Protein AF-A0A838DQP1-F1 (afdb_monomer_lite)

pLDDT: mean 81.17, std 19.25, range [39.88, 98.25]

Foldseek 3Di:
DDDDDPPDDPPPPCVVVPDPPPDPDDDDLVRLQAVLQVLLVVLLVLLLVLLVCLLVLVQVVNVVSLLVLLVSLVVNCVSLPVDDDPDDSPPPVPDDDGPSQSVVSLVSSVVSLVSSVVCQVSSVVSVHDHPVVCSVVSVVSSVVSVVVSVVVVVVVVPPPD

Sequence (161 aa):
VLLFDRGGIPQDTRQEQLDPPGTPAPLTEQERAEQASQLSTFFWVMSNIAVKSVLHHQAWAAVSHLEGLRSLVEDMRRLVGLSTIQ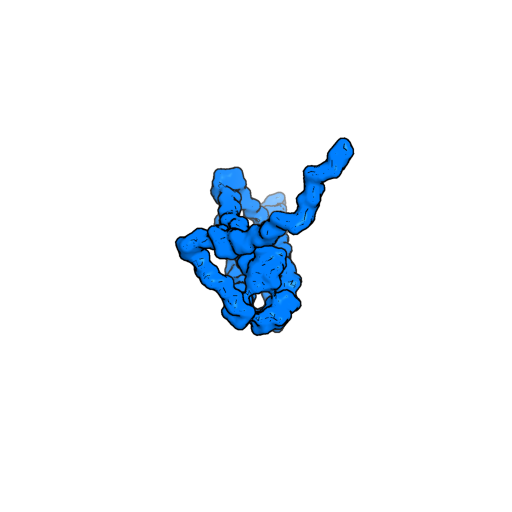EGQEEWRTTVLPPVQRAEQMAMLREIAHEMEQLTPAIETIGGHVPSAAIPYIYDFFHLADTLIQHEENKEQGGFL

Radius of gyration: 22.98 Å; chains: 1; bounding box: 39×28×96 Å

Structure (mmCIF, N/CA/C/O backbone):
data_AF-A0A838DQP1-F1
#
_entry.id   AF-A0A838DQP1-F1
#
loop_
_atom_site.group_PDB
_atom_site.id
_atom_site.type_symbol
_atom_site.label_atom_id
_atom_site.label_alt_id
_atom_site.label_comp_id
_atom_site.label_asym_id
_atom_site.label_entity_id
_atom_site.label_seq_id
_atom_site.pdbx_PDB_ins_code
_atom_site.Cartn_x
_atom_site.Cartn_y
_atom_site.Cartn_z
_atom_site.occupancy
_atom_site.B_iso_or_equiv
_atom_site.auth_seq_id
_atom_site.auth_comp_id
_atom_site.auth_asym_id
_atom_site.auth_atom_id
_atom_site.pdbx_PDB_model_num
ATOM 1 N N . VAL A 1 1 ? 23.480 -8.090 62.883 1.00 39.88 1 VAL A N 1
ATOM 2 C CA . VAL A 1 1 ? 22.219 -8.861 62.769 1.00 39.88 1 VAL A CA 1
ATOM 3 C C . VAL A 1 1 ? 21.211 -7.967 62.062 1.00 39.88 1 VAL A C 1
ATOM 5 O O . VAL A 1 1 ? 21.150 -6.794 62.401 1.00 39.88 1 VAL A O 1
ATOM 8 N N . LEU A 1 2 ? 20.584 -8.492 61.003 1.00 46.06 2 LEU A N 1
ATOM 9 C CA . LEU A 1 2 ? 19.723 -7.814 60.017 1.00 46.06 2 LEU A CA 1
ATOM 10 C C . LEU A 1 2 ? 18.599 -6.968 60.632 1.00 46.06 2 LEU A C 1
ATOM 12 O O . LEU A 1 2 ? 17.978 -7.427 61.580 1.00 46.06 2 LEU A O 1
ATOM 16 N N . LEU A 1 3 ? 18.295 -5.812 60.025 1.00 45.84 3 LEU A N 1
ATOM 17 C CA . LEU A 1 3 ? 17.043 -5.060 60.209 1.00 45.84 3 LEU A CA 1
ATOM 18 C C . LEU A 1 3 ? 16.886 -4.018 59.084 1.00 45.84 3 LEU A C 1
ATOM 20 O O . LEU A 1 3 ? 17.048 -2.823 59.292 1.00 45.84 3 LEU A O 1
ATOM 24 N N . PHE A 1 4 ? 16.590 -4.472 57.867 1.00 52.56 4 PHE A N 1
ATOM 25 C CA . PHE A 1 4 ? 15.862 -3.631 56.915 1.00 52.56 4 PHE A CA 1
ATOM 26 C C . PHE A 1 4 ? 14.691 -4.444 56.384 1.00 52.56 4 PHE A C 1
ATOM 28 O O . PHE A 1 4 ? 14.832 -5.328 55.540 1.00 52.56 4 PHE A O 1
ATOM 35 N N . ASP A 1 5 ? 13.553 -4.165 57.005 1.00 47.50 5 ASP A N 1
ATOM 36 C CA . ASP A 1 5 ? 12.225 -4.635 56.664 1.00 47.50 5 ASP A CA 1
ATOM 37 C C . ASP A 1 5 ? 11.831 -4.066 55.288 1.00 47.50 5 ASP A C 1
ATOM 39 O O . ASP A 1 5 ? 11.848 -2.853 55.076 1.00 47.50 5 ASP A O 1
ATOM 43 N N . ARG A 1 6 ? 11.517 -4.939 54.324 1.00 54.53 6 ARG A N 1
ATOM 44 C CA . ARG A 1 6 ? 11.021 -4.571 52.982 1.00 54.53 6 ARG A CA 1
ATOM 45 C C . ARG A 1 6 ? 9.492 -4.395 52.989 1.00 54.53 6 ARG A C 1
ATOM 47 O O . ARG A 1 6 ? 8.819 -4.781 52.040 1.00 54.53 6 ARG A O 1
ATOM 54 N N . GLY A 1 7 ? 8.943 -3.841 54.067 1.00 45.03 7 GLY A N 1
ATOM 55 C CA . GLY A 1 7 ? 7.506 -3.806 54.351 1.00 45.03 7 GLY A CA 1
ATOM 56 C C . GLY A 1 7 ? 6.778 -2.497 54.035 1.00 45.03 7 GLY A C 1
ATOM 57 O O . GLY A 1 7 ? 5.714 -2.267 54.601 1.00 45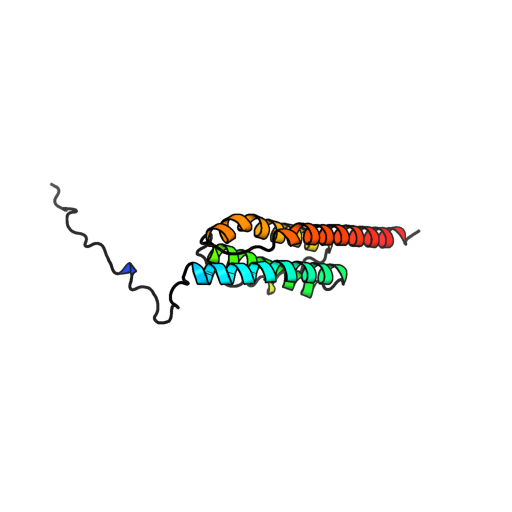.03 7 GLY A O 1
ATOM 58 N N . GLY A 1 8 ? 7.311 -1.608 53.189 1.00 48.56 8 GLY A N 1
ATOM 59 C CA . GLY A 1 8 ? 6.658 -0.305 53.007 1.00 48.56 8 GLY A CA 1
ATOM 60 C C . GLY A 1 8 ? 7.219 0.612 51.931 1.00 48.56 8 GLY A C 1
ATOM 61 O O . GLY A 1 8 ? 7.321 1.806 52.181 1.00 48.56 8 GLY A O 1
ATOM 62 N N . ILE A 1 9 ? 7.580 0.099 50.751 1.00 51.41 9 ILE A N 1
ATOM 63 C CA . ILE A 1 9 ? 7.717 0.984 49.584 1.00 51.41 9 ILE A CA 1
ATOM 64 C C . ILE A 1 9 ? 6.287 1.288 49.116 1.00 51.41 9 ILE A C 1
ATOM 66 O O . ILE A 1 9 ? 5.608 0.355 48.677 1.00 51.41 9 ILE A O 1
ATOM 70 N N . PRO A 1 10 ? 5.787 2.535 49.231 1.00 49.16 10 PRO A N 1
ATOM 71 C CA . PRO A 1 10 ? 4.536 2.908 48.588 1.00 49.16 10 PRO A CA 1
ATOM 72 C C . PRO A 1 10 ? 4.721 2.651 47.096 1.00 49.16 10 PRO A C 1
ATOM 74 O O . PRO A 1 10 ? 5.724 3.092 46.531 1.00 49.16 10 PRO A O 1
ATOM 77 N N . GLN A 1 11 ? 3.809 1.907 46.469 1.00 50.34 11 GLN A N 1
ATOM 78 C CA . GLN A 1 11 ? 3.802 1.825 45.013 1.00 50.34 11 GLN A CA 1
ATOM 79 C C . GLN A 1 11 ? 3.733 3.257 44.488 1.00 50.34 11 GLN A C 1
ATOM 81 O O . GLN A 1 11 ? 2.812 4.000 44.826 1.00 50.34 11 GLN A O 1
ATOM 86 N N . ASP A 1 12 ? 4.771 3.663 43.764 1.00 47.53 12 ASP A N 1
ATOM 87 C CA . ASP A 1 12 ? 4.868 4.997 43.205 1.00 47.53 12 ASP A CA 1
ATOM 88 C C . ASP A 1 12 ? 3.812 5.113 42.101 1.00 47.53 12 ASP A C 1
ATOM 90 O O . ASP A 1 12 ? 4.020 4.692 40.968 1.00 47.53 12 ASP A O 1
ATOM 94 N N . THR A 1 13 ? 2.634 5.630 42.447 1.00 50.62 13 THR A N 1
ATOM 95 C CA . THR A 1 13 ? 1.537 5.885 41.503 1.00 50.62 13 THR A CA 1
ATOM 96 C C . THR A 1 13 ? 1.816 7.094 40.604 1.00 50.62 13 THR A C 1
ATOM 98 O O . THR A 1 13 ? 0.965 7.477 39.810 1.00 50.62 13 THR A O 1
ATOM 101 N N . ARG A 1 14 ? 3.005 7.715 40.680 1.00 49.12 14 ARG A N 1
ATOM 102 C CA . ARG A 1 14 ? 3.376 8.887 39.864 1.00 49.12 14 ARG A CA 1
ATOM 103 C C . ARG A 1 14 ? 3.655 8.571 38.397 1.00 49.12 14 ARG A C 1
ATOM 105 O O . ARG A 1 14 ? 4.028 9.470 37.649 1.00 49.12 14 ARG A O 1
ATOM 112 N N . GLN A 1 15 ? 3.459 7.332 37.957 1.00 46.69 15 GLN A N 1
ATOM 113 C CA . GLN A 1 15 ? 3.548 6.994 36.539 1.00 46.69 15 GLN A CA 1
ATOM 114 C C . GLN A 1 15 ? 2.432 7.663 35.712 1.00 46.69 15 GLN A C 1
ATOM 116 O O . GLN A 1 15 ? 2.618 7.880 34.522 1.00 46.69 15 GLN A O 1
ATOM 121 N N . GLU A 1 16 ? 1.342 8.106 36.351 1.00 44.50 16 GLU A N 1
ATOM 122 C CA . GLU A 1 16 ? 0.306 8.955 35.734 1.00 44.50 16 GLU A CA 1
ATOM 123 C C . GLU A 1 16 ? 0.731 10.432 35.579 1.00 44.50 16 GLU A C 1
ATOM 125 O O . GLU A 1 16 ? 0.005 11.233 34.999 1.00 44.50 16 GLU A O 1
ATOM 130 N N . GLN A 1 17 ? 1.898 10.827 36.104 1.00 46.28 17 GLN A N 1
ATOM 131 C CA . GLN A 1 17 ? 2.320 12.229 36.209 1.00 46.28 17 GLN A CA 1
ATOM 132 C C . GLN A 1 17 ? 3.422 12.628 35.208 1.00 46.28 17 GLN A C 1
ATOM 134 O O . GLN A 1 17 ? 3.971 13.726 35.310 1.00 46.28 17 GLN A O 1
ATOM 139 N N . LEU A 1 18 ? 3.764 11.743 34.263 1.00 53.22 18 LEU A N 1
ATOM 140 C CA . LEU A 1 18 ? 4.813 11.968 33.259 1.00 53.22 18 LEU A CA 1
ATOM 141 C C . LEU A 1 18 ? 4.292 12.385 31.880 1.00 53.22 18 LEU A C 1
ATOM 143 O O . LEU A 1 18 ? 5.114 12.688 31.016 1.00 53.22 18 LEU A O 1
ATOM 147 N N . ASP A 1 19 ? 2.977 12.459 31.668 1.00 46.69 19 ASP A N 1
ATOM 148 C CA . ASP A 1 19 ? 2.458 12.993 30.412 1.00 46.69 19 ASP A CA 1
ATOM 149 C C . ASP A 1 19 ? 2.578 14.526 30.414 1.00 46.69 19 ASP A C 1
ATOM 151 O O . ASP A 1 19 ? 1.974 15.195 31.263 1.00 46.69 19 ASP A O 1
ATOM 155 N N . PRO A 1 20 ? 3.375 15.125 29.506 1.00 53.25 20 PRO A N 1
ATOM 156 C CA . PRO A 1 20 ? 3.458 16.571 29.405 1.00 53.25 20 PRO A CA 1
ATOM 157 C C . PRO A 1 20 ? 2.065 17.158 29.111 1.00 53.25 20 PRO A C 1
ATOM 159 O O . PRO A 1 20 ? 1.285 16.573 28.355 1.00 53.25 20 PRO A O 1
ATOM 162 N N . PRO A 1 21 ? 1.723 18.329 29.677 1.00 41.62 21 PRO A N 1
ATOM 163 C CA . PRO A 1 21 ? 0.452 18.982 29.392 1.00 41.62 21 PRO A CA 1
ATOM 164 C C . PRO A 1 21 ? 0.362 19.282 27.891 1.00 41.62 21 PRO A C 1
ATOM 166 O O . PRO A 1 21 ? 1.112 20.107 27.371 1.00 41.62 21 PRO A O 1
ATOM 169 N N . GLY A 1 22 ? -0.544 18.588 27.199 1.00 58.53 22 GLY A N 1
ATOM 170 C CA . GLY A 1 22 ? -0.706 18.674 25.747 1.00 58.53 22 GLY A CA 1
ATOM 171 C C . GLY A 1 22 ? -0.605 17.343 25.003 1.00 58.53 22 GLY A C 1
ATOM 172 O O . GLY A 1 22 ? -0.856 17.343 23.800 1.00 58.53 22 GLY A O 1
ATOM 173 N N . THR A 1 23 ? -0.293 16.223 25.672 1.00 60.16 23 THR A N 1
ATOM 174 C CA . THR A 1 23 ? -0.432 14.898 25.049 1.00 60.16 23 THR A CA 1
ATOM 175 C C . THR A 1 23 ? -1.912 14.671 24.712 1.00 60.16 23 THR A C 1
ATOM 177 O O . THR A 1 23 ? -2.745 14.682 25.624 1.00 60.16 23 THR A O 1
ATOM 180 N N . PRO A 1 24 ? -2.284 14.531 23.424 1.00 67.25 24 PRO A N 1
ATOM 181 C CA . PRO A 1 24 ? -3.660 14.234 23.055 1.00 67.25 24 PRO A CA 1
ATOM 182 C C . PRO A 1 24 ? -4.089 12.916 23.703 1.00 67.25 24 PRO A C 1
ATOM 184 O O . PRO A 1 24 ? -3.278 12.002 23.861 1.00 67.25 24 PRO A O 1
ATOM 187 N N . ALA A 1 25 ? -5.363 12.830 24.091 1.00 72.06 25 ALA A N 1
ATOM 188 C CA . ALA A 1 25 ? -5.906 11.598 24.644 1.00 72.06 25 ALA A CA 1
ATOM 189 C C . ALA A 1 25 ? -5.648 10.433 23.665 1.00 72.06 25 ALA A C 1
ATOM 191 O O . ALA A 1 25 ? -5.774 10.634 22.451 1.00 72.06 25 ALA A O 1
ATOM 192 N N . PRO A 1 26 ? -5.285 9.235 24.160 1.00 80.31 26 PRO A N 1
ATOM 193 C CA . PRO A 1 26 ? -5.137 8.065 23.306 1.00 80.31 26 PRO A CA 1
ATOM 194 C C . PRO A 1 26 ? -6.408 7.840 22.483 1.00 80.31 26 PRO A C 1
ATOM 196 O O . PRO A 1 26 ? -7.513 7.932 23.020 1.00 80.31 26 PRO A O 1
ATOM 199 N N . LEU A 1 27 ? -6.244 7.537 21.193 1.00 85.12 27 LEU A N 1
ATOM 200 C CA . LEU A 1 27 ? -7.369 7.233 20.309 1.00 85.12 27 LEU A CA 1
ATOM 201 C C . LEU A 1 27 ? -8.166 6.044 20.848 1.00 85.12 27 LEU A C 1
ATOM 203 O O . LEU A 1 27 ? -7.598 5.044 21.302 1.00 85.12 27 LEU A O 1
ATOM 207 N N . THR A 1 28 ? -9.485 6.135 20.738 1.00 91.81 28 THR A N 1
ATOM 208 C CA . THR A 1 28 ? -10.372 4.999 20.979 1.00 91.81 28 THR A CA 1
ATOM 209 C C . THR A 1 28 ? -10.135 3.904 19.939 1.00 91.81 28 THR A C 1
ATOM 211 O O . THR A 1 28 ? -9.613 4.145 18.849 1.00 91.81 28 THR A O 1
ATOM 214 N N . GLU A 1 29 ? -10.535 2.671 20.250 1.00 91.12 29 GLU A N 1
ATOM 215 C CA . GLU A 1 29 ? -10.399 1.556 19.307 1.00 91.12 29 GLU A CA 1
ATOM 216 C C . GLU A 1 29 ? -11.118 1.826 17.979 1.00 91.12 29 GLU A C 1
ATOM 218 O O . GLU A 1 29 ? -10.543 1.583 16.922 1.00 91.12 29 GLU A O 1
ATOM 223 N N . GLN A 1 30 ? -12.309 2.429 18.036 1.00 93.44 30 GLN A N 1
ATOM 224 C CA . GLN A 1 30 ? -13.073 2.814 16.852 1.00 93.44 30 GLN A CA 1
ATOM 225 C C . GLN A 1 30 ? -12.336 3.857 15.997 1.00 93.44 30 GLN A C 1
ATOM 227 O O . GLN A 1 30 ? -12.240 3.691 14.784 1.00 93.44 30 GLN A O 1
ATOM 232 N N . GLU A 1 31 ? -11.775 4.906 16.604 1.00 94.50 31 GLU A N 1
ATOM 233 C CA . GLU A 1 31 ? -11.013 5.920 15.860 1.00 94.50 31 GLU A CA 1
ATOM 234 C C . GLU A 1 31 ? -9.765 5.315 15.207 1.00 94.50 31 GLU A C 1
ATOM 236 O O . GLU A 1 31 ? -9.453 5.624 14.056 1.00 94.50 31 GLU A O 1
ATOM 241 N N . ARG A 1 32 ? -9.079 4.393 15.902 1.00 94.94 32 ARG A N 1
ATOM 242 C CA . ARG A 1 32 ? -7.948 3.657 15.317 1.00 94.94 32 ARG A CA 1
ATOM 243 C C . ARG A 1 32 ? -8.387 2.798 14.136 1.00 94.94 32 ARG A C 1
ATOM 245 O O . ARG A 1 32 ? -7.679 2.766 13.135 1.00 94.94 32 ARG A O 1
ATOM 252 N N . ALA A 1 33 ? -9.536 2.134 14.228 1.00 95.69 33 ALA A N 1
ATOM 253 C CA . ALA A 1 33 ? -10.094 1.308 13.160 1.00 95.69 33 ALA A CA 1
ATOM 254 C C . ALA A 1 33 ? -10.446 2.128 11.909 1.00 95.69 33 ALA A C 1
ATOM 256 O O . ALA A 1 33 ? -10.091 1.762 10.783 1.00 95.69 33 ALA A O 1
ATOM 257 N N . GLU A 1 34 ? -11.112 3.269 12.098 1.00 97.50 34 GLU A N 1
ATOM 258 C CA . GLU A 1 34 ? -11.468 4.195 11.022 1.00 97.50 34 GLU A CA 1
ATOM 259 C C . GLU A 1 34 ? -10.212 4.760 10.349 1.00 97.50 34 GLU A C 1
ATOM 261 O O . GLU A 1 34 ? -10.091 4.726 9.120 1.00 97.50 34 GLU A O 1
ATOM 266 N N . GLN A 1 35 ? -9.233 5.197 11.145 1.00 96.69 35 GLN A N 1
ATOM 267 C CA . GLN A 1 35 ? -7.963 5.694 10.629 1.00 96.69 35 GLN A CA 1
ATOM 268 C C . GLN A 1 35 ? -7.172 4.596 9.905 1.00 96.69 35 GLN A C 1
ATOM 270 O O . GLN A 1 35 ? -6.655 4.837 8.813 1.00 96.69 35 GLN A O 1
ATOM 275 N N . ALA A 1 36 ? -7.127 3.378 10.449 1.00 96.94 36 ALA A N 1
ATOM 276 C CA . ALA A 1 36 ? -6.473 2.241 9.809 1.00 96.94 36 ALA A CA 1
ATOM 277 C C . ALA A 1 36 ? -7.106 1.922 8.444 1.00 96.94 36 ALA A C 1
ATOM 279 O O . ALA A 1 36 ? -6.400 1.664 7.469 1.00 96.94 36 ALA A O 1
ATOM 280 N N . SER A 1 37 ? -8.432 2.029 8.337 1.00 98.06 37 SER A N 1
ATOM 281 C CA . SER A 1 37 ? -9.158 1.811 7.080 1.00 98.06 37 SER A CA 1
ATOM 282 C C . SER A 1 37 ? -8.797 2.848 6.011 1.00 98.06 37 SER A C 1
ATOM 284 O O . SER A 1 37 ? -8.553 2.516 4.844 1.00 98.06 37 SER A O 1
ATOM 286 N N . GLN A 1 38 ? -8.727 4.120 6.412 1.00 97.50 38 GLN A N 1
ATOM 287 C CA . GLN A 1 38 ? -8.355 5.219 5.521 1.00 97.50 38 GLN A CA 1
ATOM 288 C C . GLN A 1 38 ? -6.901 5.099 5.061 1.00 97.50 38 GLN A C 1
ATOM 290 O O . GLN A 1 38 ? -6.633 5.174 3.861 1.00 97.50 38 GLN A O 1
ATOM 295 N N . LEU A 1 39 ? -5.972 4.863 5.992 1.00 96.31 39 LEU A N 1
ATOM 296 C CA . LEU A 1 39 ? -4.553 4.714 5.676 1.00 96.31 39 LEU A CA 1
ATOM 297 C C . LEU A 1 39 ? -4.282 3.463 4.838 1.00 96.31 39 LEU A C 1
ATOM 299 O O . LEU A 1 39 ? -3.462 3.529 3.929 1.00 96.31 39 LEU A O 1
ATOM 303 N N . SER A 1 40 ? -5.005 2.361 5.067 1.00 97.62 40 SER A N 1
ATOM 304 C CA . SER A 1 40 ? -4.913 1.164 4.224 1.00 97.62 40 SER A CA 1
ATOM 305 C C . SER A 1 40 ? -5.316 1.464 2.783 1.00 97.62 40 SER A C 1
ATOM 307 O O . SER A 1 40 ? -4.561 1.202 1.848 1.00 97.62 40 SER A O 1
ATOM 309 N N . THR A 1 41 ? -6.465 2.114 2.588 1.00 97.31 41 THR A N 1
ATOM 310 C CA . THR A 1 41 ? -6.915 2.526 1.251 1.00 97.31 41 THR A CA 1
ATOM 311 C C . THR A 1 41 ? -5.912 3.471 0.588 1.00 97.31 41 THR A C 1
ATOM 313 O O . THR A 1 41 ? -5.552 3.291 -0.577 1.00 97.31 41 THR A O 1
ATOM 316 N N . PHE A 1 42 ? -5.434 4.467 1.335 1.00 97.38 42 PHE A N 1
ATOM 317 C CA . PHE A 1 42 ? -4.466 5.440 0.845 1.00 97.38 42 PHE A CA 1
ATOM 318 C C . PHE A 1 42 ? -3.141 4.783 0.443 1.00 97.38 42 PHE A C 1
ATOM 320 O O . PHE A 1 42 ? -2.636 5.066 -0.643 1.00 97.38 42 PHE A O 1
ATOM 327 N N . PHE A 1 43 ? -2.619 3.869 1.263 1.00 98.25 43 PHE A N 1
ATOM 328 C CA . PHE A 1 43 ? -1.403 3.111 0.983 1.00 98.25 43 PHE A CA 1
ATOM 329 C C . PHE A 1 43 ? -1.485 2.425 -0.381 1.00 98.25 43 PHE A C 1
ATOM 331 O O . PHE A 1 43 ? -0.656 2.684 -1.250 1.00 98.25 43 PHE A O 1
ATOM 338 N N . TRP A 1 44 ? -2.534 1.633 -0.611 1.00 97.88 44 TRP A N 1
ATOM 339 C CA . TRP A 1 44 ? -2.696 0.863 -1.845 1.00 97.88 44 TRP A CA 1
ATOM 340 C C . TRP A 1 44 ? -2.856 1.751 -3.090 1.00 97.88 44 TRP A C 1
ATOM 342 O O . TRP A 1 44 ? -2.356 1.425 -4.172 1.00 97.88 44 TRP A O 1
ATOM 352 N N . VAL A 1 45 ? -3.493 2.919 -2.957 1.00 97.00 45 VAL A N 1
ATOM 353 C CA . VAL A 1 45 ? -3.537 3.926 -4.031 1.00 97.00 45 VAL A CA 1
ATOM 354 C C . VAL A 1 45 ? -2.142 4.495 -4.301 1.00 97.00 45 VAL A C 1
ATOM 356 O O . VAL A 1 45 ? -1.713 4.550 -5.458 1.00 97.00 45 VAL A O 1
ATOM 359 N N . MET A 1 46 ? -1.411 4.878 -3.254 1.00 97.31 46 MET A N 1
ATOM 360 C CA . MET A 1 46 ? -0.067 5.446 -3.369 1.00 97.31 46 MET A CA 1
ATOM 361 C C . MET A 1 46 ? 0.948 4.445 -3.924 1.00 97.31 46 MET A C 1
ATOM 363 O O . MET A 1 46 ? 1.829 4.848 -4.682 1.00 97.31 46 MET A O 1
ATOM 367 N N . SER A 1 47 ? 0.792 3.146 -3.658 1.00 97.19 47 SER A N 1
ATOM 368 C CA . SER A 1 47 ? 1.625 2.101 -4.260 1.00 97.19 47 SER A CA 1
ATOM 369 C C . SER A 1 47 ? 1.570 2.133 -5.789 1.00 97.19 47 SER A C 1
ATOM 371 O O . SER A 1 47 ? 2.603 2.054 -6.447 1.00 97.19 47 SER A O 1
ATOM 373 N N . ASN A 1 48 ? 0.390 2.347 -6.382 1.00 96.06 48 ASN A N 1
ATOM 374 C CA . ASN A 1 48 ? 0.254 2.481 -7.837 1.00 96.06 48 ASN A CA 1
ATOM 375 C C . ASN A 1 48 ? 0.926 3.752 -8.380 1.00 96.06 48 ASN A C 1
ATOM 377 O O . ASN A 1 48 ? 1.423 3.768 -9.508 1.00 96.06 48 ASN A O 1
ATOM 381 N N . ILE A 1 49 ? 0.932 4.835 -7.600 1.00 94.81 49 ILE A N 1
ATOM 382 C CA . ILE A 1 49 ? 1.619 6.080 -7.964 1.00 94.81 49 ILE A CA 1
ATOM 383 C C . ILE A 1 49 ? 3.138 5.879 -7.900 1.00 94.81 49 ILE A C 1
ATOM 385 O O . ILE A 1 49 ? 3.837 6.306 -8.819 1.00 94.81 49 ILE A O 1
ATOM 389 N N . ALA A 1 50 ? 3.638 5.160 -6.891 1.00 94.88 50 ALA A N 1
ATOM 390 C CA . ALA A 1 50 ? 5.049 4.806 -6.772 1.00 94.88 50 ALA A CA 1
ATOM 391 C C . ALA A 1 50 ? 5.546 4.039 -8.009 1.00 94.88 50 ALA A C 1
ATOM 393 O O . ALA A 1 50 ? 6.529 4.458 -8.617 1.00 94.88 50 ALA A O 1
ATOM 394 N N . VAL A 1 51 ? 4.815 3.007 -8.458 1.00 95.88 51 VAL A N 1
ATOM 395 C CA . VAL A 1 51 ? 5.137 2.265 -9.697 1.00 95.88 51 VAL A CA 1
ATOM 396 C C . VAL A 1 51 ? 5.272 3.202 -10.895 1.00 95.88 51 VAL A C 1
ATOM 398 O O . VAL A 1 51 ? 6.234 3.113 -11.654 1.00 95.88 51 VAL A O 1
ATOM 401 N N . LYS A 1 52 ? 4.327 4.133 -11.076 1.00 94.75 52 LYS A N 1
ATOM 402 C CA . LYS A 1 52 ? 4.366 5.082 -12.199 1.00 94.75 52 LYS A CA 1
ATOM 403 C C . LYS A 1 52 ? 5.599 5.980 -12.142 1.00 94.75 52 LYS A C 1
ATOM 405 O O . LYS A 1 52 ? 6.202 6.235 -13.180 1.00 94.75 52 LYS A O 1
ATOM 410 N N . SER A 1 53 ? 5.996 6.437 -10.955 1.00 92.81 53 SER A N 1
ATOM 411 C CA . SER A 1 53 ? 7.231 7.212 -10.790 1.00 92.81 53 SER A CA 1
ATOM 412 C C . SER A 1 53 ? 8.479 6.405 -11.158 1.00 92.81 53 SER A C 1
ATOM 414 O O . SER A 1 53 ? 9.370 6.960 -11.803 1.00 92.81 53 SER A O 1
ATOM 416 N N . VAL A 1 54 ? 8.524 5.109 -10.818 1.00 92.19 54 VAL A N 1
ATOM 417 C CA . VAL A 1 54 ? 9.615 4.202 -11.223 1.00 92.19 54 VAL A CA 1
ATOM 418 C C . VAL A 1 54 ? 9.657 4.055 -12.747 1.00 92.19 54 VAL A C 1
ATOM 420 O O . VAL A 1 54 ? 10.701 4.268 -13.365 1.00 92.19 54 VAL A O 1
ATOM 423 N N . LEU A 1 55 ? 8.512 3.764 -13.373 1.00 92.81 55 LEU A N 1
ATOM 424 C CA . LEU A 1 55 ? 8.410 3.592 -14.827 1.00 92.81 55 LEU A CA 1
ATOM 425 C C . LEU A 1 55 ? 8.773 4.868 -15.600 1.00 92.81 55 LEU A C 1
ATOM 427 O O . LEU A 1 55 ? 9.404 4.792 -16.646 1.00 92.81 55 LEU A O 1
ATOM 431 N N . HIS A 1 56 ? 8.433 6.047 -15.077 1.00 89.62 56 HIS A N 1
ATOM 432 C CA . HIS A 1 56 ? 8.755 7.334 -15.703 1.00 89.62 56 HIS A CA 1
ATOM 433 C C . HIS A 1 56 ? 10.177 7.848 -15.409 1.00 89.62 56 HIS A C 1
ATOM 435 O O . HIS A 1 56 ? 10.465 9.011 -15.693 1.00 89.62 56 HIS A O 1
ATOM 441 N N . HIS A 1 57 ? 11.064 7.029 -14.833 1.00 83.44 57 HIS A N 1
ATOM 442 C CA . HIS A 1 57 ? 12.441 7.409 -14.478 1.00 83.44 57 HIS A CA 1
ATOM 443 C C . HIS A 1 57 ? 12.535 8.620 -13.531 1.00 83.44 57 HIS A C 1
ATOM 445 O O . HIS A 1 57 ? 13.530 9.347 -13.505 1.00 83.44 57 HIS A O 1
ATOM 451 N N . GLN A 1 58 ? 11.508 8.847 -12.713 1.00 84.31 58 GLN A N 1
ATOM 452 C CA . GLN A 1 58 ? 11.478 9.942 -11.748 1.00 84.31 58 GLN A CA 1
ATOM 453 C C . GLN A 1 58 ? 12.096 9.486 -10.423 1.00 84.31 58 GLN A C 1
ATOM 455 O O . GLN A 1 58 ? 11.395 9.385 -9.420 1.00 84.31 58 GLN A O 1
ATOM 460 N N . ALA A 1 59 ? 13.402 9.202 -10.409 1.00 80.56 59 ALA A N 1
ATOM 461 C CA . ALA A 1 59 ? 14.074 8.538 -9.284 1.00 80.56 59 ALA A CA 1
ATOM 462 C C . ALA A 1 59 ? 13.808 9.204 -7.916 1.00 80.56 59 ALA A C 1
ATOM 464 O O . ALA A 1 59 ? 13.437 8.524 -6.966 1.00 80.56 59 ALA A O 1
ATOM 465 N N . TRP A 1 60 ? 13.888 10.536 -7.820 1.00 82.06 60 TRP A N 1
ATOM 466 C CA . TRP A 1 60 ? 13.580 11.258 -6.576 1.00 82.06 60 TRP A CA 1
ATOM 467 C C . TRP A 1 60 ? 12.121 11.124 -6.133 1.00 82.06 60 TRP A C 1
ATOM 469 O O . TRP A 1 60 ? 11.853 10.967 -4.943 1.00 82.06 60 TRP A O 1
ATOM 479 N N . ALA A 1 61 ? 11.178 11.167 -7.077 1.00 86.25 61 ALA A N 1
ATOM 480 C CA . ALA A 1 61 ? 9.762 11.006 -6.767 1.00 86.25 61 ALA A CA 1
ATOM 481 C C . ALA A 1 61 ? 9.457 9.560 -6.361 1.00 86.25 61 ALA A C 1
ATOM 483 O O . ALA A 1 61 ? 8.751 9.340 -5.383 1.00 86.25 61 ALA A O 1
ATOM 484 N N . ALA A 1 62 ? 10.034 8.582 -7.067 1.00 87.38 62 ALA A N 1
ATOM 485 C CA . ALA A 1 62 ? 9.897 7.166 -6.747 1.00 87.38 62 ALA A CA 1
ATOM 486 C C . ALA A 1 62 ? 10.370 6.889 -5.319 1.00 87.38 62 ALA A C 1
ATOM 488 O O . ALA A 1 62 ? 9.613 6.355 -4.514 1.00 87.38 62 ALA A O 1
ATOM 489 N N . VAL A 1 63 ? 11.572 7.345 -4.974 1.00 85.94 63 VAL A N 1
ATOM 490 C CA . VAL A 1 63 ? 12.110 7.157 -3.630 1.00 85.94 63 VAL A CA 1
ATOM 491 C C . VAL A 1 63 ? 11.301 7.919 -2.571 1.00 85.94 63 VAL A C 1
ATOM 493 O O . VAL A 1 63 ? 11.009 7.348 -1.525 1.00 85.94 63 VAL A O 1
ATOM 496 N N . SER A 1 64 ? 10.833 9.139 -2.859 1.00 86.75 64 SER A N 1
ATOM 497 C CA . SER A 1 64 ? 9.944 9.874 -1.940 1.00 86.75 64 SER A CA 1
ATOM 498 C C . SER A 1 64 ? 8.621 9.142 -1.678 1.00 86.75 64 SER A C 1
ATOM 500 O O . SER A 1 64 ? 8.085 9.178 -0.570 1.00 86.75 64 SER A O 1
ATOM 502 N N . HIS A 1 65 ? 8.073 8.462 -2.689 1.00 91.44 65 HIS A N 1
ATOM 503 C CA . HIS A 1 65 ? 6.879 7.642 -2.509 1.00 91.44 65 HIS A CA 1
ATOM 504 C C . HIS A 1 65 ? 7.172 6.381 -1.688 1.00 91.44 65 HIS A C 1
ATOM 506 O O . HIS A 1 65 ? 6.370 6.049 -0.820 1.00 91.44 65 HIS A O 1
ATOM 512 N N . LEU A 1 66 ? 8.308 5.706 -1.911 1.00 91.38 66 LEU A N 1
ATOM 513 C CA . LEU A 1 66 ? 8.725 4.544 -1.109 1.00 91.38 66 LEU A CA 1
ATOM 514 C C . LEU A 1 66 ? 8.874 4.907 0.374 1.00 91.38 66 LEU A C 1
ATOM 516 O O . LEU A 1 66 ? 8.363 4.202 1.237 1.00 91.38 66 LEU A O 1
ATOM 520 N N . GLU A 1 67 ? 9.493 6.051 0.654 1.00 87.88 67 GLU A N 1
ATOM 521 C CA . GLU A 1 67 ? 9.551 6.692 1.972 1.00 87.88 67 GLU A CA 1
ATOM 522 C C . GLU A 1 67 ? 8.183 6.830 2.629 1.00 87.88 67 GLU A C 1
ATOM 524 O O . GLU A 1 67 ? 7.963 6.379 3.753 1.00 87.88 67 GLU A O 1
ATOM 529 N N . GLY A 1 68 ? 7.260 7.481 1.915 1.00 89.88 68 GLY A N 1
ATOM 530 C CA . GLY A 1 68 ? 5.921 7.738 2.419 1.00 89.88 68 GLY A CA 1
ATOM 531 C C . GLY A 1 68 ? 5.191 6.432 2.703 1.00 89.88 68 GLY A C 1
ATOM 532 O O . GLY A 1 68 ? 4.585 6.287 3.758 1.00 89.88 68 GLY A O 1
ATOM 533 N N . LEU A 1 69 ? 5.306 5.452 1.804 1.00 94.38 69 LEU A N 1
ATOM 534 C CA . LEU A 1 69 ? 4.721 4.125 1.981 1.00 94.38 69 LEU A CA 1
ATOM 535 C C . LEU A 1 69 ? 5.314 3.393 3.190 1.00 94.38 69 LEU A C 1
ATOM 537 O O . LEU A 1 69 ? 4.562 2.787 3.947 1.00 94.38 69 LEU A O 1
ATOM 541 N N . ARG A 1 70 ? 6.628 3.488 3.423 1.00 93.06 70 ARG A N 1
ATOM 542 C CA . ARG A 1 70 ? 7.264 2.925 4.621 1.00 93.06 70 ARG A CA 1
ATOM 543 C C . ARG A 1 70 ? 6.724 3.578 5.892 1.00 93.06 70 ARG A C 1
ATOM 545 O O . ARG A 1 70 ? 6.328 2.873 6.813 1.00 93.06 70 ARG A O 1
ATOM 552 N N . SER A 1 71 ? 6.629 4.909 5.910 1.00 89.75 71 SER A N 1
ATOM 553 C CA . SER A 1 71 ? 6.043 5.650 7.034 1.00 89.75 71 SER A CA 1
ATOM 554 C C . SER A 1 71 ? 4.602 5.217 7.309 1.00 89.75 71 SER A C 1
ATOM 556 O O . SER A 1 71 ? 4.227 5.070 8.465 1.00 89.75 71 SER A O 1
ATOM 558 N N . LEU A 1 72 ? 3.805 4.960 6.267 1.00 93.06 72 LEU A N 1
ATOM 559 C CA . LEU A 1 72 ? 2.434 4.469 6.423 1.00 93.06 72 LEU A CA 1
ATOM 560 C C . LEU A 1 72 ? 2.374 3.072 7.057 1.00 93.06 72 LEU A C 1
ATOM 562 O O . LEU A 1 72 ? 1.470 2.815 7.848 1.00 93.06 72 LEU A O 1
ATOM 566 N N . VAL A 1 73 ? 3.322 2.181 6.745 1.00 94.75 73 VAL A N 1
ATOM 567 C CA . VAL A 1 73 ? 3.422 0.863 7.399 1.00 94.75 73 VAL A CA 1
ATOM 568 C C . VAL A 1 73 ? 3.720 1.022 8.889 1.00 94.75 73 VAL A C 1
ATOM 570 O O . VAL A 1 73 ? 3.076 0.370 9.712 1.00 94.75 73 VAL A O 1
ATOM 573 N N . GLU A 1 74 ? 4.639 1.916 9.260 1.00 90.88 74 GLU A N 1
ATOM 574 C CA . GLU A 1 74 ? 4.935 2.174 10.675 1.00 90.88 74 GLU A CA 1
ATOM 575 C C . GLU A 1 74 ? 3.755 2.838 11.398 1.00 90.88 74 GLU A C 1
ATOM 577 O O . GLU A 1 74 ? 3.385 2.423 12.498 1.00 90.88 74 GLU A O 1
ATOM 582 N N . ASP A 1 75 ? 3.096 3.810 10.762 1.00 91.25 75 ASP A N 1
ATOM 583 C CA . ASP A 1 75 ? 1.870 4.421 11.279 1.00 91.25 75 ASP A CA 1
ATOM 584 C C . ASP A 1 75 ? 0.792 3.357 11.524 1.00 91.25 75 ASP A C 1
ATOM 586 O O . ASP A 1 75 ? 0.141 3.358 12.573 1.00 91.25 75 ASP A O 1
ATOM 590 N N . MET A 1 76 ? 0.650 2.403 10.598 1.00 94.44 76 MET A N 1
ATOM 591 C CA . MET A 1 76 ? -0.288 1.296 10.724 1.00 94.44 76 MET A CA 1
ATOM 592 C C . MET A 1 76 ? 0.066 0.379 11.895 1.00 94.44 76 MET A C 1
ATOM 594 O O . MET A 1 76 ? -0.807 0.077 12.708 1.00 94.44 76 MET A O 1
ATOM 598 N N . ARG A 1 77 ? 1.342 -0.009 12.045 1.00 94.06 77 ARG A N 1
ATOM 599 C CA . ARG A 1 77 ? 1.817 -0.799 13.197 1.00 94.06 77 ARG A CA 1
ATOM 600 C C . ARG A 1 77 ? 1.482 -0.131 14.524 1.00 94.06 77 ARG A C 1
ATOM 602 O O . ARG A 1 77 ? 1.115 -0.830 15.466 1.00 94.06 77 ARG A O 1
ATOM 609 N N . ARG A 1 78 ? 1.561 1.200 14.610 1.00 89.75 78 ARG A N 1
ATOM 610 C CA . ARG A 1 78 ? 1.156 1.938 15.818 1.00 89.75 78 ARG A CA 1
ATOM 611 C C . ARG A 1 78 ? -0.348 1.866 16.059 1.00 89.75 78 ARG A C 1
ATOM 613 O O . ARG A 1 78 ? -0.765 1.595 17.182 1.00 89.75 78 ARG A O 1
ATOM 620 N N . LEU A 1 79 ? -1.164 2.063 15.022 1.00 91.81 79 LEU A N 1
ATOM 621 C CA . LEU A 1 79 ? -2.626 1.990 15.144 1.00 91.81 79 LEU A CA 1
ATOM 622 C C . LEU A 1 79 ? -3.105 0.616 15.620 1.00 91.81 79 LEU A C 1
ATOM 624 O O . LEU A 1 79 ? -4.000 0.543 16.461 1.00 91.81 79 LEU A O 1
ATOM 628 N N . VAL A 1 80 ? -2.472 -0.460 15.148 1.00 92.94 80 VAL A N 1
ATOM 629 C CA . VAL A 1 80 ? -2.791 -1.830 15.582 1.00 92.94 80 VAL A CA 1
ATOM 630 C C . VAL A 1 80 ? -2.054 -2.264 16.860 1.00 92.94 80 VAL A C 1
ATOM 632 O O . VAL A 1 80 ? -2.181 -3.408 17.285 1.00 92.94 80 VAL A O 1
ATOM 635 N N . GLY A 1 81 ? -1.284 -1.370 17.492 1.00 88.75 81 GLY A N 1
ATOM 636 C CA . GLY A 1 81 ? -0.601 -1.629 18.765 1.00 88.75 81 GLY A CA 1
ATOM 637 C C . GLY A 1 81 ? 0.631 -2.541 18.683 1.00 88.75 81 GLY A C 1
ATOM 638 O O . GLY A 1 81 ? 1.077 -3.045 19.710 1.00 88.75 81 GLY A O 1
ATOM 639 N N . LEU A 1 82 ? 1.191 -2.754 17.488 1.00 86.00 82 LEU A N 1
ATOM 640 C CA . LEU A 1 82 ? 2.409 -3.546 17.260 1.00 86.00 82 LEU A CA 1
ATOM 641 C C . LEU A 1 82 ? 3.705 -2.737 17.426 1.00 86.00 82 LEU A C 1
ATOM 643 O O . LEU A 1 82 ? 4.778 -3.324 17.536 1.00 86.00 82 LEU A O 1
ATOM 647 N N . SER A 1 83 ? 3.620 -1.405 17.453 1.00 81.56 83 SER A N 1
ATOM 648 C CA . SER A 1 83 ? 4.742 -0.516 17.768 1.00 81.56 83 SER A CA 1
ATOM 649 C C . SER A 1 83 ? 4.292 0.613 18.693 1.00 81.56 83 SER A C 1
ATOM 651 O O . SER A 1 83 ? 3.192 1.146 18.551 1.00 81.56 83 SER A O 1
ATOM 653 N N . THR A 1 84 ? 5.154 0.983 19.639 1.00 64.88 84 THR A N 1
ATOM 654 C CA . THR A 1 84 ? 4.966 2.120 20.557 1.00 64.88 84 THR A CA 1
ATOM 655 C C . THR A 1 84 ? 5.976 3.239 20.317 1.00 64.88 84 THR A C 1
ATOM 657 O O . THR A 1 84 ? 5.870 4.303 20.924 1.00 64.88 84 THR A O 1
ATOM 660 N N . ILE A 1 85 ? 6.955 3.015 19.437 1.00 62.41 85 ILE A N 1
ATOM 661 C CA . ILE A 1 85 ? 8.011 3.979 19.153 1.00 62.41 85 ILE A CA 1
ATOM 662 C C . ILE A 1 85 ? 7.512 4.904 18.044 1.00 62.41 85 ILE A C 1
ATOM 664 O O . ILE A 1 85 ? 7.211 4.477 16.928 1.00 62.41 85 ILE A O 1
ATOM 668 N N . GLN A 1 86 ? 7.414 6.193 18.357 1.00 56.88 86 GLN A N 1
ATOM 669 C CA . GLN A 1 86 ? 7.309 7.230 17.344 1.00 56.88 86 GLN A CA 1
ATOM 670 C C . GLN A 1 86 ? 8.726 7.525 16.858 1.00 56.88 86 GLN A C 1
ATOM 672 O O . GLN A 1 86 ? 9.387 8.433 17.358 1.00 56.88 86 GLN A O 1
ATOM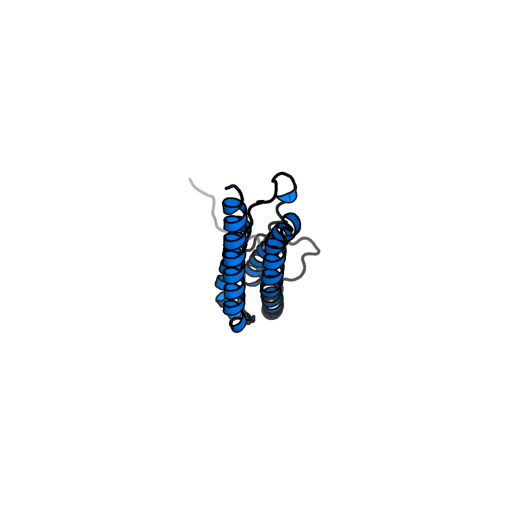 677 N N . GLU A 1 87 ? 9.219 6.721 15.920 1.00 56.88 87 GLU A N 1
ATOM 678 C CA . GLU A 1 87 ? 10.414 7.109 15.180 1.00 56.88 87 GLU A CA 1
ATOM 679 C C . GLU A 1 87 ? 10.033 8.372 14.400 1.00 56.88 87 GLU A C 1
ATOM 681 O O . GLU A 1 87 ? 9.108 8.372 13.581 1.00 56.88 87 GLU A O 1
ATOM 686 N N . GLY A 1 88 ? 10.658 9.503 14.746 1.00 51.91 88 GLY A N 1
ATOM 687 C CA . GLY A 1 88 ? 10.620 10.673 13.874 1.00 51.91 88 GLY A CA 1
ATOM 688 C C . GLY A 1 88 ? 11.144 10.246 12.508 1.00 51.91 88 GLY A C 1
ATOM 689 O O . GLY A 1 88 ? 11.977 9.347 12.460 1.00 51.91 88 GLY A O 1
ATOM 690 N N . GLN A 1 89 ? 10.642 10.841 11.419 1.00 50.50 89 GLN A N 1
ATOM 691 C CA . GLN A 1 89 ? 11.134 10.553 10.067 1.00 50.50 89 GLN A CA 1
ATOM 692 C C . GLN A 1 89 ? 12.665 10.546 10.091 1.00 50.50 89 GLN A C 1
ATOM 694 O O . GLN A 1 89 ? 13.269 11.613 10.211 1.00 50.50 89 GLN A O 1
ATOM 699 N N . GLU A 1 90 ? 13.285 9.362 10.056 1.00 49.06 90 GLU A N 1
ATOM 700 C CA . GLU A 1 90 ? 14.736 9.296 10.045 1.00 49.06 90 GLU A CA 1
ATOM 701 C C . GLU A 1 90 ? 15.192 10.021 8.787 1.00 49.06 90 GLU A C 1
ATOM 703 O O . GLU A 1 90 ? 14.712 9.781 7.677 1.00 49.06 90 GLU A O 1
ATOM 708 N N . GLU A 1 91 ? 16.073 10.988 9.007 1.00 48.12 91 GLU A N 1
ATOM 709 C CA . GLU A 1 91 ? 16.530 12.002 8.070 1.00 48.12 91 GLU A CA 1
ATOM 710 C C . GLU A 1 91 ? 17.459 11.395 7.000 1.00 48.12 91 GLU A C 1
ATOM 712 O O . GLU A 1 91 ? 18.527 11.929 6.699 1.00 48.12 91 GLU A O 1
ATOM 717 N N . TRP A 1 92 ? 17.098 10.257 6.398 1.00 47.12 92 TRP A N 1
ATOM 718 C CA . TRP A 1 92 ? 17.931 9.584 5.394 1.00 47.12 92 TRP A CA 1
ATOM 719 C C . TRP A 1 92 ? 18.136 10.451 4.135 1.00 47.12 92 TRP A C 1
ATOM 721 O O . TRP A 1 92 ? 19.088 10.250 3.379 1.00 47.12 92 TRP A O 1
ATOM 731 N N . ARG A 1 93 ? 17.330 11.513 3.985 1.00 48.88 93 ARG A N 1
ATOM 732 C CA . ARG A 1 93 ? 17.463 12.582 2.982 1.00 48.88 93 ARG A CA 1
ATOM 733 C C . ARG A 1 93 ? 18.787 13.354 3.018 1.00 48.88 93 ARG A C 1
ATOM 735 O O . ARG A 1 93 ? 19.041 14.117 2.089 1.00 48.88 93 ARG A O 1
ATOM 742 N N . THR A 1 94 ? 19.631 13.200 4.040 1.00 47.66 94 THR A N 1
ATOM 743 C CA . THR A 1 94 ? 20.810 14.071 4.203 1.00 47.66 94 THR A CA 1
ATOM 744 C C . THR A 1 94 ? 22.143 13.491 3.729 1.00 47.66 94 THR A C 1
ATOM 746 O O . THR A 1 94 ? 23.100 14.256 3.632 1.00 47.66 94 THR A O 1
ATOM 749 N N . THR A 1 95 ? 22.259 12.202 3.374 1.00 47.09 95 THR A N 1
ATOM 750 C CA . THR A 1 95 ? 23.594 11.638 3.047 1.00 47.09 95 THR A CA 1
ATOM 751 C C . THR A 1 95 ? 23.671 10.557 1.965 1.00 47.09 95 THR A C 1
ATOM 753 O O . THR A 1 95 ? 24.785 10.213 1.567 1.00 47.09 95 THR A O 1
ATOM 756 N N . VAL A 1 96 ? 22.556 10.048 1.427 1.00 54.66 96 VAL A N 1
ATOM 757 C CA . VAL A 1 96 ? 22.581 8.902 0.496 1.00 54.66 96 VAL A CA 1
ATOM 758 C C . VAL A 1 96 ? 21.916 9.262 -0.834 1.00 54.66 96 VAL A C 1
ATOM 760 O O . VAL A 1 96 ? 20.800 9.776 -0.869 1.00 54.66 96 VAL A O 1
ATOM 763 N N . LEU A 1 97 ? 22.620 9.018 -1.947 1.00 58.69 97 LEU A N 1
ATOM 764 C CA . LEU A 1 97 ? 22.039 9.122 -3.289 1.00 58.69 97 LEU A CA 1
ATOM 765 C C . LEU A 1 97 ? 20.888 8.110 -3.415 1.00 58.69 97 LEU A C 1
ATOM 767 O O . LEU A 1 97 ? 21.063 6.967 -2.993 1.00 58.69 97 LEU A O 1
ATOM 771 N N . PRO A 1 98 ? 19.736 8.490 -3.996 1.00 58.78 98 PRO A N 1
ATOM 772 C CA . PRO A 1 98 ? 18.618 7.569 -4.156 1.00 58.78 98 PRO A CA 1
ATOM 773 C C . PRO A 1 98 ? 19.070 6.331 -4.944 1.00 58.78 98 PRO A C 1
ATOM 775 O O . PRO A 1 98 ? 19.832 6.497 -5.904 1.00 58.78 98 PRO A O 1
ATOM 778 N N . PRO A 1 99 ? 18.607 5.114 -4.598 1.00 60.69 99 PRO A N 1
ATOM 779 C CA . PRO A 1 99 ? 18.837 3.945 -5.439 1.00 60.69 99 PRO A CA 1
ATOM 780 C C . PRO A 1 99 ? 18.332 4.269 -6.846 1.00 60.69 99 PRO A C 1
ATOM 782 O O . PRO A 1 99 ? 17.154 4.564 -7.049 1.00 60.69 99 PRO A O 1
ATOM 785 N N . VAL A 1 100 ? 19.251 4.329 -7.810 1.00 66.50 100 VAL A N 1
ATOM 786 C CA . VAL A 1 100 ? 18.954 4.791 -9.178 1.00 66.50 100 VAL A CA 1
ATOM 787 C C . VAL A 1 100 ? 18.341 3.658 -10.008 1.00 66.50 100 VAL A C 1
ATOM 789 O O . VAL A 1 100 ? 17.689 3.907 -11.020 1.00 66.50 100 VAL A O 1
ATOM 792 N N . GLN A 1 101 ? 18.529 2.406 -9.585 1.00 84.31 101 GLN A N 1
ATOM 793 C CA . GLN A 1 101 ? 18.102 1.241 -10.347 1.00 84.31 101 GLN A CA 1
ATOM 794 C C . GLN A 1 101 ? 16.607 0.980 -10.151 1.00 84.31 101 GLN A C 1
ATOM 796 O O . GLN A 1 101 ? 16.128 0.772 -9.038 1.00 84.31 101 GLN A O 1
ATOM 801 N N . ARG A 1 102 ? 15.860 0.953 -11.259 1.00 89.88 102 ARG A N 1
ATOM 802 C CA . ARG A 1 102 ? 14.404 0.739 -11.248 1.00 89.88 102 ARG A CA 1
ATOM 803 C C . ARG A 1 102 ? 14.021 -0.626 -10.677 1.00 89.88 102 ARG A C 1
ATOM 805 O O . ARG A 1 102 ? 13.054 -0.715 -9.930 1.00 89.88 102 ARG A O 1
ATOM 812 N N . ALA A 1 103 ? 14.805 -1.663 -10.974 1.00 89.75 103 ALA A N 1
ATOM 813 C CA . ALA A 1 103 ? 14.604 -2.999 -10.416 1.00 89.75 103 ALA A CA 1
ATOM 814 C C . ALA A 1 103 ? 14.717 -3.012 -8.880 1.00 89.75 103 ALA A C 1
ATOM 816 O O . ALA A 1 103 ? 13.906 -3.639 -8.204 1.00 89.75 103 ALA A O 1
ATOM 817 N N . GLU A 1 104 ? 15.676 -2.269 -8.321 1.00 88.50 104 GLU A N 1
ATOM 818 C CA . GLU A 1 104 ? 15.845 -2.129 -6.870 1.00 88.50 104 GLU A CA 1
ATOM 819 C C . GLU A 1 104 ? 14.659 -1.380 -6.244 1.00 88.50 104 GLU A C 1
ATOM 821 O O . GLU A 1 104 ? 14.086 -1.837 -5.258 1.00 88.50 104 GLU A O 1
ATOM 826 N N . GLN A 1 105 ? 14.207 -0.288 -6.870 1.00 90.44 105 GLN A N 1
ATOM 827 C CA . GLN A 1 105 ? 13.024 0.456 -6.419 1.00 90.44 105 GLN A CA 1
ATOM 828 C C . GLN A 1 105 ? 11.748 -0.404 -6.437 1.00 90.44 105 GLN A C 1
ATOM 830 O O . GLN A 1 105 ? 10.933 -0.320 -5.517 1.00 90.44 105 GLN A O 1
ATOM 835 N N . MET A 1 106 ? 11.574 -1.253 -7.456 1.00 94.62 106 MET A N 1
ATOM 836 C CA . MET A 1 106 ? 10.460 -2.205 -7.518 1.00 94.62 106 MET A CA 1
ATOM 837 C C . MET A 1 106 ? 10.560 -3.286 -6.438 1.00 94.62 106 MET A C 1
ATOM 839 O O . MET A 1 106 ? 9.541 -3.630 -5.837 1.00 94.62 106 MET A O 1
ATOM 843 N N . ALA A 1 107 ? 11.762 -3.795 -6.153 1.00 92.25 107 ALA A N 1
ATOM 844 C CA . ALA A 1 107 ? 11.978 -4.753 -5.070 1.00 92.25 107 ALA A CA 1
ATOM 845 C C . ALA A 1 107 ? 11.594 -4.150 -3.708 1.00 92.25 107 ALA A C 1
ATOM 847 O O . ALA A 1 107 ? 10.781 -4.733 -2.992 1.00 92.25 107 ALA A O 1
ATOM 848 N N . MET A 1 108 ? 12.059 -2.931 -3.413 1.00 91.94 108 MET A N 1
ATOM 849 C CA . MET A 1 108 ? 11.680 -2.200 -2.198 1.00 91.94 108 MET A CA 1
ATOM 850 C C . MET A 1 108 ? 10.163 -1.988 -2.103 1.00 91.94 108 MET A C 1
ATOM 852 O O . MET A 1 108 ? 9.570 -2.181 -1.044 1.00 91.94 108 MET A O 1
ATOM 856 N N . LEU A 1 109 ? 9.504 -1.620 -3.210 1.00 94.94 109 LEU A N 1
ATOM 857 C CA . LEU A 1 109 ? 8.050 -1.443 -3.227 1.00 94.94 109 LEU A CA 1
ATOM 858 C C . LEU A 1 109 ? 7.310 -2.740 -2.879 1.00 94.94 109 LEU A C 1
ATOM 860 O O . LEU A 1 109 ? 6.329 -2.708 -2.136 1.00 94.94 109 LEU A O 1
ATOM 864 N N . ARG A 1 110 ? 7.774 -3.878 -3.409 1.00 96.38 110 ARG A N 1
ATOM 865 C CA . ARG A 1 110 ? 7.188 -5.197 -3.134 1.00 96.38 110 ARG A CA 1
ATOM 866 C C . ARG A 1 110 ? 7.335 -5.584 -1.671 1.00 96.38 110 ARG A C 1
ATOM 868 O O . ARG A 1 110 ? 6.371 -6.080 -1.094 1.00 96.38 110 ARG A O 1
ATOM 875 N N . GLU A 1 111 ? 8.500 -5.338 -1.082 1.00 95.38 111 GLU A N 1
ATOM 876 C CA . GLU A 1 111 ? 8.747 -5.586 0.340 1.00 95.38 111 GLU A CA 1
ATOM 877 C C . GLU A 1 111 ? 7.810 -4.748 1.215 1.00 95.38 111 GLU A C 1
ATOM 879 O O . GLU A 1 111 ? 7.101 -5.296 2.056 1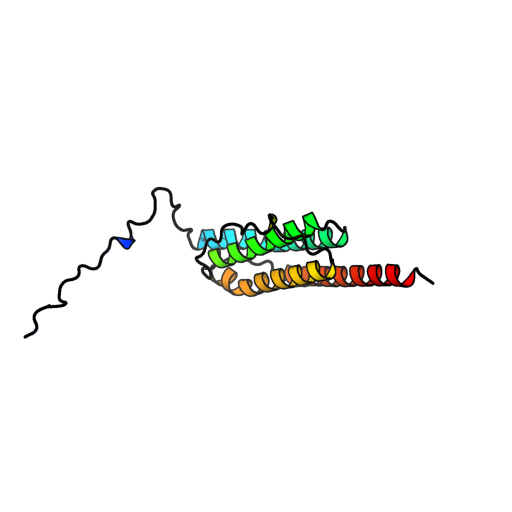.00 95.38 111 GLU A O 1
ATOM 884 N N . ILE A 1 112 ? 7.711 -3.440 0.954 1.00 95.81 112 ILE A N 1
ATOM 885 C CA . ILE A 1 112 ? 6.824 -2.538 1.703 1.00 95.81 112 ILE A CA 1
ATOM 886 C C . ILE A 1 112 ? 5.350 -2.956 1.552 1.00 95.81 112 ILE A C 1
ATOM 888 O O . ILE A 1 112 ? 4.611 -2.990 2.536 1.00 95.81 112 ILE A O 1
ATOM 892 N N . ALA A 1 113 ? 4.913 -3.305 0.338 1.00 97.69 113 ALA A N 1
ATOM 893 C CA . ALA A 1 113 ? 3.558 -3.798 0.086 1.00 97.69 113 ALA A CA 1
ATOM 894 C C . ALA A 1 113 ? 3.267 -5.102 0.834 1.00 97.69 113 ALA A C 1
ATOM 896 O O . ALA A 1 113 ? 2.193 -5.248 1.413 1.00 97.69 113 ALA A O 1
ATOM 897 N N . HIS A 1 114 ? 4.234 -6.019 0.866 1.00 97.62 114 HIS A N 1
ATOM 898 C CA . HIS A 1 114 ? 4.096 -7.269 1.598 1.00 97.62 114 HIS A CA 1
ATOM 899 C C . HIS A 1 114 ? 3.994 -7.033 3.106 1.00 97.62 114 HIS A C 1
ATOM 901 O O . HIS A 1 114 ? 3.137 -7.617 3.762 1.00 97.62 114 HIS A O 1
ATOM 907 N N . GLU A 1 115 ? 4.812 -6.138 3.664 1.00 96.88 115 GLU A N 1
ATOM 908 C CA . GLU A 1 115 ? 4.709 -5.766 5.077 1.00 96.88 115 GLU A CA 1
ATOM 909 C C . GLU A 1 115 ? 3.328 -5.195 5.418 1.00 96.88 115 GLU A C 1
ATOM 911 O O . GLU A 1 115 ? 2.760 -5.559 6.445 1.00 96.88 115 GLU A O 1
ATOM 916 N N . MET A 1 116 ? 2.763 -4.352 4.549 1.00 97.62 116 MET A N 1
ATOM 917 C CA . MET A 1 116 ? 1.412 -3.823 4.735 1.00 97.62 116 MET A CA 1
ATOM 918 C C . MET A 1 116 ? 0.335 -4.913 4.644 1.00 97.62 116 MET A C 1
ATOM 920 O O . MET A 1 116 ? -0.591 -4.937 5.453 1.00 97.62 116 MET A O 1
ATOM 924 N N . GLU A 1 117 ? 0.456 -5.839 3.691 1.00 97.62 117 GLU A N 1
ATOM 925 C CA . GLU A 1 117 ? -0.461 -6.975 3.549 1.00 97.62 117 GLU A CA 1
ATOM 926 C C . GLU A 1 117 ? -0.472 -7.851 4.812 1.00 97.62 117 GLU A C 1
ATOM 928 O O . GLU A 1 117 ? -1.546 -8.225 5.287 1.00 97.62 117 GLU A O 1
ATOM 933 N N . GLN A 1 118 ? 0.692 -8.100 5.422 1.00 97.38 118 GLN A N 1
ATOM 934 C CA . GLN A 1 118 ? 0.801 -8.864 6.673 1.00 97.38 118 GLN A CA 1
ATOM 935 C C . GLN A 1 118 ? 0.118 -8.184 7.870 1.00 97.38 118 GLN A C 1
ATOM 937 O O . GLN A 1 118 ? -0.223 -8.857 8.842 1.00 97.38 118 GLN A O 1
ATOM 942 N N . LEU A 1 119 ? -0.122 -6.869 7.816 1.00 97.00 119 LEU A N 1
ATOM 943 C CA . LEU A 1 119 ? -0.865 -6.152 8.858 1.00 97.00 119 LEU A CA 1
ATOM 944 C C . LEU A 1 119 ? -2.383 -6.333 8.741 1.00 97.00 119 LEU A C 1
ATOM 946 O O . LEU A 1 119 ? -3.094 -6.006 9.690 1.00 97.00 119 LEU A O 1
ATOM 950 N N . THR A 1 120 ? -2.887 -6.891 7.635 1.00 96.69 120 THR A N 1
ATOM 951 C CA . THR A 1 120 ? -4.330 -7.059 7.384 1.00 96.69 120 THR A CA 1
ATOM 952 C C . THR A 1 120 ? -5.080 -7.713 8.547 1.00 96.69 120 THR A C 1
ATOM 954 O O . THR A 1 120 ? -6.047 -7.112 9.017 1.00 96.69 120 THR A O 1
ATOM 957 N N . PRO A 1 121 ? -4.634 -8.854 9.111 1.00 97.50 121 PRO A N 1
ATOM 958 C CA . PRO A 1 121 ? -5.356 -9.486 10.214 1.00 97.50 121 PRO A CA 1
ATOM 959 C C . PRO A 1 121 ? -5.419 -8.605 11.470 1.00 97.50 121 PRO A C 1
ATOM 961 O O . PRO A 1 121 ? -6.423 -8.597 12.180 1.00 97.50 121 PRO A O 1
ATOM 964 N N . ALA A 1 122 ? -4.359 -7.841 11.750 1.00 96.62 122 ALA A N 1
ATOM 965 C CA . ALA A 1 122 ? -4.307 -6.947 12.905 1.00 96.62 122 ALA A CA 1
ATOM 966 C C . ALA A 1 122 ? -5.228 -5.729 12.722 1.00 96.62 122 ALA A C 1
ATOM 968 O O . ALA A 1 122 ? -5.893 -5.313 13.669 1.00 96.62 122 ALA A O 1
ATOM 969 N N . ILE A 1 123 ? -5.316 -5.205 11.495 1.00 97.06 123 ILE A N 1
ATOM 970 C CA . ILE A 1 123 ? -6.247 -4.129 11.128 1.00 97.06 123 ILE A CA 1
ATOM 971 C C . ILE A 1 123 ? -7.693 -4.600 11.297 1.00 97.06 123 ILE A C 1
ATOM 973 O O . ILE A 1 123 ? -8.498 -3.915 11.922 1.00 97.06 123 ILE A O 1
ATOM 977 N N . GLU A 1 124 ? -8.019 -5.787 10.788 1.00 96.75 124 GLU A N 1
ATOM 978 C CA . GLU A 1 124 ? -9.366 -6.358 10.895 1.00 96.75 124 GLU A CA 1
ATOM 979 C C . GLU A 1 124 ? -9.737 -6.696 12.346 1.00 96.75 124 GLU A C 1
ATOM 981 O O . GLU A 1 124 ? -10.894 -6.548 12.737 1.00 96.75 124 GLU A O 1
ATOM 986 N N . THR A 1 125 ? -8.759 -7.073 13.178 1.00 96.69 125 THR A N 1
ATOM 987 C CA . THR A 1 125 ? -8.973 -7.372 14.606 1.00 96.69 125 THR A CA 1
ATOM 988 C C . THR A 1 125 ? -9.478 -6.160 15.385 1.00 96.69 125 THR A C 1
ATOM 990 O O . THR A 1 125 ? -10.341 -6.318 16.243 1.00 96.69 125 THR A O 1
ATOM 993 N N . ILE A 1 126 ? -8.986 -4.957 15.074 1.00 95.75 126 ILE A N 1
ATOM 994 C CA . ILE A 1 126 ? -9.476 -3.716 15.696 1.00 95.75 126 ILE A CA 1
ATOM 995 C C . ILE A 1 126 ? -10.747 -3.171 15.020 1.00 95.75 126 ILE A C 1
ATOM 997 O O . ILE A 1 126 ? -11.196 -2.084 15.359 1.00 95.75 126 ILE A O 1
ATOM 1001 N N . GLY A 1 127 ? -11.322 -3.892 14.049 1.00 96.81 127 GLY A N 1
ATOM 1002 C CA . GLY A 1 127 ? -12.512 -3.480 13.297 1.00 96.81 127 GLY A CA 1
ATOM 1003 C C . GLY A 1 127 ? -12.233 -2.595 12.077 1.00 96.81 127 GLY A C 1
ATOM 1004 O O . GLY A 1 127 ? -13.167 -2.035 11.504 1.00 96.81 127 GLY A O 1
ATOM 1005 N N . GLY A 1 128 ? -10.967 -2.443 11.679 1.00 97.00 128 GLY A N 1
ATOM 1006 C CA . GLY A 1 128 ? -10.584 -1.724 10.467 1.00 97.00 128 GLY A CA 1
ATOM 1007 C C . GLY A 1 128 ? -10.849 -2.538 9.196 1.00 97.00 128 GLY A C 1
ATOM 1008 O O . GLY A 1 128 ? -11.010 -3.756 9.229 1.00 97.00 128 GLY A O 1
ATOM 1009 N N . HIS A 1 129 ? -10.872 -1.861 8.051 1.00 97.44 129 HIS A N 1
ATOM 1010 C CA . HIS A 1 129 ? -11.106 -2.466 6.745 1.00 97.44 129 HIS A CA 1
ATOM 1011 C C . HIS A 1 129 ? -9.881 -2.340 5.837 1.00 97.44 129 HIS A C 1
ATOM 1013 O O . HIS A 1 129 ? -9.356 -1.247 5.623 1.00 97.44 129 HIS A O 1
ATOM 1019 N N . VAL A 1 130 ? -9.468 -3.458 5.242 1.00 97.00 130 VAL A N 1
ATOM 1020 C CA . VAL A 1 130 ? -8.464 -3.498 4.175 1.00 97.00 130 VAL A CA 1
ATOM 1021 C C . VAL A 1 130 ? -9.164 -3.825 2.855 1.00 97.00 130 VAL A C 1
ATOM 1023 O O . VAL A 1 130 ? -10.003 -4.729 2.823 1.00 97.00 130 VAL A O 1
ATOM 1026 N N . PRO A 1 131 ? -8.838 -3.141 1.740 1.00 96.19 131 PRO A N 1
ATOM 1027 C CA . PRO A 1 131 ? -9.413 -3.438 0.432 1.00 96.19 131 PRO A CA 1
ATOM 1028 C C . PRO A 1 131 ? -8.787 -4.709 -0.174 1.00 96.19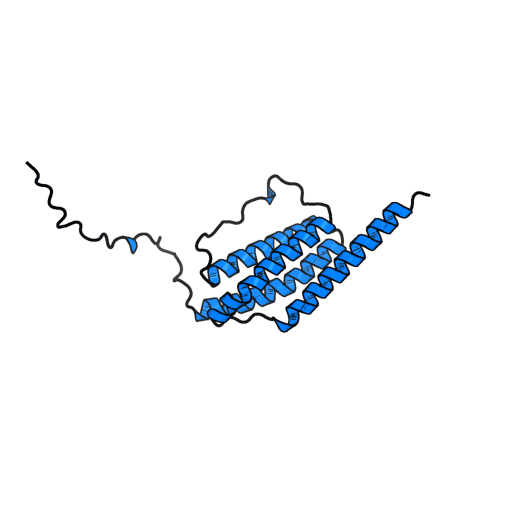 131 PRO A C 1
ATOM 1030 O O . PRO A 1 131 ? -8.207 -4.676 -1.258 1.00 96.19 131 PRO A O 1
ATOM 1033 N N . SER A 1 132 ? -8.913 -5.849 0.507 1.00 94.75 132 SER A N 1
ATOM 1034 C CA . SER A 1 132 ? -8.229 -7.109 0.180 1.00 94.75 132 SER A CA 1
ATOM 1035 C C . SER A 1 132 ? -8.535 -7.616 -1.232 1.00 94.75 132 SER A C 1
ATOM 1037 O O . SER A 1 132 ? -7.684 -8.214 -1.882 1.00 94.75 132 SER A O 1
ATOM 1039 N N . ALA A 1 133 ? -9.723 -7.308 -1.762 1.00 95.88 133 ALA A N 1
ATOM 1040 C CA . ALA A 1 133 ? -10.095 -7.634 -3.138 1.00 95.88 133 ALA A CA 1
ATOM 1041 C C . ALA A 1 133 ? -9.276 -6.871 -4.201 1.00 95.88 133 ALA A C 1
ATOM 1043 O O . ALA A 1 133 ? -9.181 -7.332 -5.335 1.00 95.88 133 ALA A O 1
ATOM 1044 N N . ALA A 1 134 ? -8.704 -5.711 -3.860 1.00 93.62 134 ALA A N 1
ATOM 1045 C CA . ALA A 1 134 ? -7.895 -4.900 -4.769 1.00 93.62 134 ALA A CA 1
ATOM 1046 C C . ALA A 1 134 ? -6.416 -5.326 -4.795 1.00 93.62 134 ALA A C 1
ATOM 1048 O O . ALA A 1 134 ? -5.750 -5.121 -5.808 1.00 93.62 134 ALA A O 1
ATOM 1049 N N . ILE A 1 135 ? -5.915 -5.929 -3.711 1.00 95.94 135 ILE A N 1
ATOM 1050 C CA . ILE A 1 135 ? -4.494 -6.269 -3.524 1.00 95.94 135 ILE A CA 1
ATOM 1051 C C . ILE A 1 135 ? -3.926 -7.117 -4.680 1.00 95.94 135 ILE A C 1
ATOM 1053 O O . ILE A 1 135 ? -2.878 -6.736 -5.209 1.00 95.94 135 ILE A O 1
ATOM 1057 N N . PRO A 1 136 ? -4.597 -8.186 -5.166 1.00 97.19 136 PRO A N 1
ATOM 1058 C CA . PRO A 1 136 ? -4.071 -8.982 -6.278 1.00 97.19 136 PRO A CA 1
ATOM 1059 C C . PRO A 1 136 ? -3.820 -8.156 -7.546 1.00 97.19 136 PRO A C 1
ATOM 1061 O O . PRO A 1 136 ? -2.763 -8.267 -8.157 1.00 97.19 136 PRO A O 1
ATOM 1064 N N . TYR A 1 137 ? -4.738 -7.246 -7.888 1.00 97.00 137 TYR A N 1
ATOM 1065 C CA . TYR A 1 137 ? -4.607 -6.394 -9.074 1.00 97.00 137 TYR A CA 1
ATOM 1066 C C . TYR A 1 137 ? -3.449 -5.392 -8.964 1.00 97.00 137 TYR A C 1
ATOM 1068 O O . TYR A 1 137 ? -2.871 -4.988 -9.972 1.00 97.00 137 TYR A O 1
ATOM 1076 N N . ILE A 1 138 ? -3.093 -4.988 -7.743 1.00 96.75 138 ILE A N 1
ATOM 1077 C CA . ILE A 1 138 ? -1.938 -4.118 -7.497 1.00 96.75 138 ILE A CA 1
ATOM 1078 C C . ILE A 1 138 ? -0.641 -4.906 -7.703 1.00 96.75 138 ILE A C 1
ATOM 1080 O O . ILE A 1 138 ? 0.270 -4.420 -8.375 1.00 96.75 138 ILE A O 1
ATOM 1084 N N . TYR A 1 139 ? -0.569 -6.145 -7.209 1.00 97.81 139 TYR A N 1
ATOM 1085 C CA . TYR A 1 139 ? 0.571 -7.027 -7.471 1.00 97.81 139 TYR A CA 1
ATOM 1086 C C . TYR A 1 139 ? 0.722 -7.380 -8.957 1.00 97.81 139 TYR A C 1
ATOM 1088 O O . TYR A 1 139 ? 1.853 -7.421 -9.453 1.00 97.81 139 TYR A O 1
ATOM 1096 N N . ASP A 1 140 ? -0.384 -7.557 -9.684 1.00 97.88 140 ASP A N 1
ATOM 1097 C CA . ASP A 1 140 ? -0.366 -7.724 -11.141 1.00 97.88 140 ASP A CA 1
ATOM 1098 C C . ASP A 1 140 ? 0.236 -6.494 -11.834 1.00 97.88 140 ASP A C 1
ATOM 1100 O O . ASP A 1 140 ? 1.057 -6.625 -12.746 1.00 97.88 140 ASP A O 1
ATOM 1104 N N . PHE A 1 141 ? -0.098 -5.284 -11.369 1.00 97.31 141 PHE A N 1
ATOM 1105 C CA . PHE A 1 141 ? 0.505 -4.062 -11.897 1.00 97.31 141 PHE A CA 1
ATOM 1106 C C . PHE A 1 141 ? 2.008 -3.979 -11.601 1.00 97.31 141 PHE A C 1
ATOM 1108 O O . PHE A 1 141 ? 2.778 -3.570 -12.472 1.00 97.31 141 PHE A O 1
ATOM 1115 N N . PHE A 1 142 ? 2.456 -4.434 -10.426 1.00 97.31 142 PHE A N 1
ATOM 1116 C CA . PHE A 1 142 ? 3.889 -4.528 -10.129 1.00 97.31 142 PHE A CA 1
ATOM 1117 C C . PHE A 1 142 ? 4.589 -5.499 -11.084 1.00 97.31 142 PHE A C 1
ATOM 1119 O O . PHE A 1 142 ? 5.678 -5.215 -11.573 1.00 97.31 142 PHE A O 1
ATOM 1126 N N . HIS A 1 143 ? 3.968 -6.648 -11.369 1.00 97.19 143 HIS A N 1
ATOM 1127 C CA . HIS A 1 143 ? 4.524 -7.640 -12.290 1.00 97.19 143 HIS A CA 1
ATOM 1128 C C . HIS A 1 143 ? 4.623 -7.113 -13.728 1.00 97.19 143 HIS A C 1
ATOM 1130 O O . HIS A 1 143 ? 5.638 -7.310 -14.403 1.00 97.19 143 HIS A O 1
ATOM 1136 N N . LEU A 1 144 ? 3.600 -6.384 -14.179 1.00 96.75 144 LEU A N 1
ATOM 1137 C CA . LEU A 1 144 ? 3.637 -5.694 -15.463 1.00 96.75 144 LEU A CA 1
ATOM 1138 C C . LEU A 1 144 ? 4.785 -4.676 -15.515 1.00 96.75 144 LEU A C 1
ATOM 1140 O O . LEU A 1 144 ? 5.511 -4.632 -16.506 1.00 96.75 144 LEU A O 1
ATOM 1144 N N . ALA A 1 145 ? 4.975 -3.888 -14.454 1.00 95.69 145 ALA A N 1
ATOM 1145 C CA . ALA A 1 145 ? 6.047 -2.900 -14.382 1.00 95.69 145 ALA A CA 1
ATOM 1146 C C . ALA A 1 145 ? 7.443 -3.539 -14.475 1.00 95.69 145 ALA A C 1
ATOM 1148 O O . ALA A 1 145 ? 8.261 -3.077 -15.268 1.00 95.69 145 ALA A O 1
ATOM 1149 N N . ASP A 1 146 ? 7.690 -4.637 -13.754 1.00 94.50 146 ASP A N 1
ATOM 1150 C CA . ASP A 1 146 ? 8.956 -5.381 -13.847 1.00 94.50 146 ASP A CA 1
ATOM 1151 C C . ASP A 1 146 ? 9.215 -5.890 -15.271 1.00 94.50 146 ASP A C 1
ATOM 1153 O O . ASP A 1 146 ? 10.324 -5.768 -15.793 1.00 94.50 146 ASP A O 1
ATOM 1157 N N . THR A 1 147 ? 8.176 -6.406 -15.934 1.00 95.12 147 THR A N 1
ATOM 1158 C CA . THR A 1 147 ? 8.273 -6.890 -17.320 1.00 95.12 147 THR A CA 1
ATOM 1159 C C . THR A 1 147 ? 8.654 -5.761 -18.285 1.00 95.12 147 THR A C 1
ATOM 1161 O O . THR A 1 147 ? 9.468 -5.963 -19.190 1.00 95.12 147 THR A O 1
ATOM 1164 N N . LEU A 1 148 ? 8.094 -4.561 -18.094 1.00 94.19 148 LEU A N 1
ATOM 1165 C CA . LEU A 1 148 ? 8.421 -3.384 -18.905 1.00 94.19 148 LEU A CA 1
ATOM 1166 C C . LEU A 1 148 ? 9.867 -2.927 -18.689 1.00 94.19 148 LEU A C 1
ATOM 1168 O O . LEU A 1 148 ? 10.575 -2.696 -19.670 1.00 94.19 148 LEU A O 1
ATOM 1172 N N . ILE A 1 149 ? 10.318 -2.863 -17.432 1.00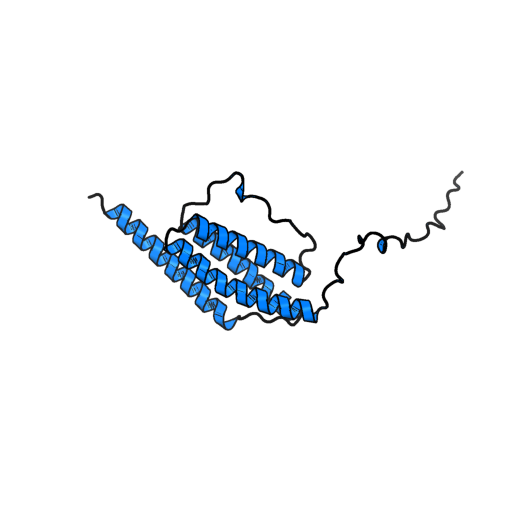 91.75 149 ILE A N 1
ATOM 1173 C CA . ILE A 1 149 ? 11.692 -2.482 -17.076 1.00 91.75 149 ILE A CA 1
ATOM 1174 C C . ILE A 1 149 ? 12.698 -3.433 -17.738 1.00 91.75 149 ILE A C 1
ATOM 1176 O O . ILE A 1 149 ? 13.602 -2.975 -18.435 1.00 91.75 149 ILE A O 1
ATOM 1180 N N . GLN A 1 150 ? 12.495 -4.749 -17.612 1.00 90.19 150 GLN A N 1
ATOM 1181 C CA . GLN A 1 150 ? 13.376 -5.757 -18.217 1.00 90.19 150 GLN A CA 1
ATOM 1182 C C . GLN A 1 150 ? 13.423 -5.652 -19.747 1.00 90.19 150 GLN A C 1
ATOM 1184 O O . GLN A 1 150 ? 14.476 -5.807 -20.367 1.00 90.19 150 GLN A O 1
ATOM 1189 N N . HIS A 1 151 ? 12.281 -5.398 -20.388 1.00 89.81 151 HIS A N 1
ATOM 1190 C CA . HIS A 1 151 ? 12.214 -5.269 -21.840 1.00 89.81 151 HIS A CA 1
ATOM 1191 C C . HIS A 1 151 ? 12.941 -4.017 -22.358 1.00 89.81 151 HIS A C 1
ATOM 1193 O O . HIS A 1 151 ? 13.554 -4.066 -23.425 1.00 89.81 151 HIS A O 1
ATOM 1199 N N . GLU A 1 152 ? 12.900 -2.907 -21.621 1.00 87.38 152 GLU A N 1
ATOM 1200 C CA . GLU A 1 152 ? 13.648 -1.690 -21.955 1.00 87.38 152 GLU A CA 1
ATOM 1201 C C . GLU A 1 152 ? 15.158 -1.871 -21.765 1.00 87.38 152 GLU A C 1
ATOM 1203 O O . GLU A 1 152 ? 15.922 -1.555 -22.675 1.00 87.38 152 GLU A O 1
ATOM 1208 N N . GLU A 1 153 ? 15.587 -2.470 -20.652 1.00 84.19 153 GLU A N 1
ATOM 1209 C CA . GLU A 1 153 ? 17.005 -2.751 -20.386 1.00 84.19 153 GLU A CA 1
ATOM 1210 C C . GLU A 1 153 ? 17.614 -3.680 -21.453 1.00 84.19 153 GLU A C 1
ATOM 1212 O O . GLU A 1 153 ? 18.717 -3.437 -21.948 1.00 84.19 153 GLU A O 1
ATOM 1217 N N . ASN A 1 154 ? 16.865 -4.697 -21.897 1.00 81.56 154 ASN A N 1
ATOM 1218 C CA . ASN A 1 154 ? 17.291 -5.591 -22.979 1.00 81.56 154 ASN A CA 1
ATOM 1219 C C . ASN A 1 154 ? 17.423 -4.873 -24.335 1.00 81.56 154 ASN A C 1
ATOM 1221 O O . ASN A 1 154 ? 18.289 -5.222 -25.140 1.00 81.56 154 ASN A O 1
ATOM 1225 N N . LYS A 1 155 ? 16.585 -3.862 -24.610 1.00 78.25 155 LYS A N 1
ATOM 1226 C CA . LYS A 1 155 ? 16.688 -3.049 -25.834 1.00 78.25 155 LYS A CA 1
ATOM 1227 C C . LYS A 1 155 ? 17.914 -2.144 -25.823 1.00 78.25 155 LYS A C 1
ATOM 1229 O O . LYS A 1 155 ? 18.564 -2.007 -26.856 1.00 78.25 155 LYS A O 1
ATOM 1234 N N . GLU A 1 156 ? 18.234 -1.548 -24.680 1.00 74.00 156 GLU A N 1
ATOM 1235 C CA . GLU A 1 156 ? 19.411 -0.686 -24.532 1.00 74.00 156 GLU A CA 1
ATOM 1236 C C . GLU A 1 156 ? 20.721 -1.478 -24.671 1.00 74.00 156 GLU A C 1
ATOM 1238 O O . GLU A 1 156 ? 21.670 -0.997 -25.287 1.00 74.00 156 GLU A O 1
ATOM 1243 N N . GLN A 1 157 ? 20.757 -2.725 -24.190 1.00 65.94 157 GLN A N 1
ATOM 1244 C CA . GLN A 1 157 ? 21.925 -3.607 -24.317 1.00 65.94 157 GLN A CA 1
ATOM 1245 C C . GLN A 1 157 ? 22.092 -4.205 -25.727 1.00 65.94 157 GLN A C 1
ATOM 1247 O O . GLN A 1 157 ? 23.215 -4.455 -26.160 1.00 65.94 157 GLN A O 1
ATOM 1252 N N . GLY A 1 158 ? 20.998 -4.410 -26.469 1.00 59.75 158 GLY A N 1
ATOM 1253 C CA . GLY A 1 158 ? 21.014 -4.964 -27.831 1.00 59.75 158 GLY A CA 1
ATOM 1254 C C . GLY A 1 158 ? 21.277 -3.954 -28.960 1.00 59.75 158 GLY A C 1
ATOM 1255 O O . GLY A 1 158 ? 21.366 -4.359 -30.115 1.00 59.75 158 GLY A O 1
ATOM 1256 N N . GLY A 1 159 ? 21.384 -2.655 -28.655 1.00 52.47 159 GLY A N 1
ATOM 1257 C CA . GLY A 1 159 ? 21.538 -1.570 -29.639 1.00 52.47 159 GLY A CA 1
ATOM 1258 C C . GLY A 1 159 ? 22.973 -1.260 -30.092 1.00 52.47 159 GLY A C 1
ATOM 1259 O O . GLY A 1 159 ? 23.166 -0.340 -30.883 1.00 52.47 159 GLY A O 1
ATOM 1260 N N . PHE A 1 160 ? 23.973 -2.000 -29.604 1.00 50.28 160 PHE A N 1
ATOM 1261 C CA . PHE A 1 160 ? 25.388 -1.848 -29.971 1.00 50.28 160 PHE A CA 1
ATOM 1262 C C . PHE A 1 160 ? 25.904 -3.072 -30.745 1.00 50.28 160 PHE A C 1
ATOM 1264 O O . PHE A 1 160 ? 26.791 -3.774 -30.263 1.00 50.28 160 PHE A O 1
ATOM 1271 N N . LEU A 1 161 ? 25.359 -3.343 -31.935 1.00 44.06 161 LEU A N 1
ATOM 1272 C CA . LEU A 1 161 ? 25.961 -4.243 -32.930 1.00 44.06 161 LEU A CA 1
ATOM 1273 C C . LEU A 1 161 ? 25.758 -3.698 -34.346 1.00 44.06 161 LEU A C 1
ATOM 1275 O O . LEU A 1 161 ? 24.604 -3.348 -34.679 1.00 44.06 161 LEU A O 1
#

Secondary structure (DSSP, 8-state):
------------GGGGG-S-TTPPPPPPHHHHHHHHHHHHHHHHHHHHHHHHHHHTT-HHHHHHHHHHHHHHHHHHHHHTTS---------GGGT------HHHHHHHHHHHHHHHHHTHHHHHHTT----TTTHHHHHHHHHHHHHHHHHHHHHHHTT--